Protein AF-A0A9D0ZNJ9-F1 (afdb_monomer)

InterPro domains:
  IPR013382 CRISPR-associated protein Cse2 [PF09485] (18-156)
  IPR013382 CRISPR-associated protein Cse2 [TIGR02548] (12-156)
  IPR038287 Cse2 superfamily [G3DSA:1.10.520.40] (3-161)

Structure (mmCIF, N/CA/C/O backbone):
data_AF-A0A9D0ZNJ9-F1
#
_entry.id   AF-A0A9D0ZNJ9-F1
#
loop_
_atom_site.group_PDB
_atom_site.id
_atom_site.type_symbol
_atom_site.label_atom_id
_atom_site.label_alt_id
_atom_site.label_comp_id
_atom_site.label_asym_id
_atom_site.label_entity_id
_atom_site.label_seq_id
_atom_site.pdbx_PDB_ins_code
_atom_site.Cartn_x
_atom_site.Cartn_y
_atom_site.Cartn_z
_atom_site.occupancy
_atom_site.B_iso_or_equiv
_atom_site.auth_seq_id
_atom_site.auth_comp_id
_atom_site.auth_asym_id
_atom_site.auth_atom_id
_atom_site.pdbx_PDB_model_num
ATOM 1 N N . MET A 1 1 ? -3.005 -18.684 -1.818 1.00 43.59 1 MET A N 1
ATOM 2 C CA . MET A 1 1 ? -2.896 -17.353 -1.182 1.00 43.59 1 MET A CA 1
ATOM 3 C C . MET A 1 1 ? -2.107 -17.501 0.112 1.00 43.59 1 MET A C 1
ATOM 5 O O . MET A 1 1 ? -2.683 -17.956 1.081 1.00 43.59 1 MET A O 1
ATOM 9 N N . ASN A 1 2 ? -0.798 -17.229 0.115 1.00 51.94 2 ASN A N 1
ATOM 10 C CA . ASN A 1 2 ? 0.031 -17.306 1.337 1.00 51.94 2 ASN A CA 1
ATOM 11 C C . ASN A 1 2 ? 1.122 -16.216 1.423 1.00 51.94 2 ASN A C 1
ATOM 13 O O . ASN A 1 2 ? 1.777 -16.103 2.449 1.00 51.94 2 ASN A O 1
ATOM 17 N N . GLY A 1 3 ? 1.314 -15.391 0.382 1.00 62.19 3 GLY A N 1
ATOM 18 C CA . GLY A 1 3 ? 2.448 -14.460 0.311 1.00 62.19 3 GLY A CA 1
ATOM 19 C C . GLY A 1 3 ? 2.355 -13.264 1.263 1.00 62.19 3 GLY A C 1
ATOM 20 O O . GLY A 1 3 ? 3.347 -12.916 1.895 1.00 62.19 3 GLY A O 1
ATOM 21 N N . PHE A 1 4 ? 1.174 -12.643 1.411 1.00 72.81 4 PHE A N 1
ATOM 22 C CA . PHE A 1 4 ? 1.051 -11.481 2.304 1.00 72.81 4 PHE A CA 1
ATOM 23 C C . PHE A 1 4 ? 1.128 -11.852 3.780 1.00 72.81 4 PHE A C 1
ATOM 25 O O . PHE A 1 4 ? 1.623 -11.059 4.567 1.00 72.81 4 PHE A O 1
ATOM 32 N N . LYS A 1 5 ? 0.659 -13.046 4.162 1.00 81.25 5 LYS A N 1
ATOM 33 C CA . LYS A 1 5 ? 0.641 -13.468 5.566 1.00 81.25 5 LYS A CA 1
ATOM 34 C C . LYS A 1 5 ? 2.055 -13.511 6.145 1.00 81.25 5 LYS A C 1
ATOM 36 O O . LYS A 1 5 ? 2.293 -12.921 7.188 1.00 81.25 5 LYS A O 1
ATOM 41 N N . GLU A 1 6 ? 2.998 -14.109 5.420 1.00 87.31 6 GLU A N 1
ATOM 42 C CA . GLU A 1 6 ? 4.405 -14.159 5.833 1.00 87.31 6 GLU A CA 1
ATOM 43 C C . GLU A 1 6 ? 5.032 -12.755 5.908 1.00 87.31 6 GLU A C 1
ATOM 45 O O . GLU A 1 6 ? 5.733 -12.417 6.859 1.00 87.31 6 GLU A O 1
ATOM 50 N N . VAL A 1 7 ? 4.742 -11.899 4.925 1.00 91.94 7 VAL A N 1
ATOM 51 C CA . VAL A 1 7 ? 5.185 -10.495 4.922 1.00 91.94 7 VAL A CA 1
ATOM 52 C C . VAL A 1 7 ? 4.610 -9.732 6.119 1.00 91.94 7 VAL A C 1
ATOM 54 O O . VAL A 1 7 ? 5.320 -8.969 6.773 1.00 91.94 7 VAL A O 1
ATOM 57 N N . PHE A 1 8 ? 3.335 -9.947 6.433 1.00 91.94 8 PHE A N 1
ATOM 58 C CA . PHE A 1 8 ? 2.654 -9.306 7.549 1.00 91.94 8 PHE A CA 1
ATOM 59 C C . PHE A 1 8 ? 3.180 -9.803 8.902 1.00 91.94 8 PHE A C 1
ATOM 61 O O . PHE A 1 8 ? 3.415 -8.998 9.798 1.00 91.94 8 PHE A O 1
ATOM 68 N N . GLU A 1 9 ? 3.476 -11.096 9.038 1.00 93.31 9 GLU A N 1
ATOM 69 C CA . GLU A 1 9 ? 4.157 -11.654 10.216 1.00 93.31 9 GLU A CA 1
ATOM 70 C C . GLU A 1 9 ? 5.537 -11.011 10.425 1.00 93.31 9 GLU A C 1
ATOM 72 O O . GLU A 1 9 ? 5.898 -10.640 11.544 1.00 93.31 9 GLU A O 1
ATOM 77 N N . ARG A 1 10 ? 6.297 -10.779 9.349 1.00 95.44 10 ARG A N 1
ATOM 78 C CA . ARG A 1 10 ? 7.569 -10.043 9.435 1.00 95.44 10 ARG A CA 1
ATOM 79 C C . ARG A 1 10 ? 7.369 -8.575 9.828 1.00 95.44 10 ARG A C 1
ATOM 81 O O . ARG A 1 10 ? 8.169 -8.061 10.604 1.00 95.44 10 ARG A O 1
ATOM 88 N N . LEU A 1 11 ? 6.301 -7.912 9.363 1.00 95.62 11 LEU A N 1
ATOM 89 C CA . LEU A 1 11 ? 5.929 -6.557 9.813 1.00 95.62 11 LEU A CA 1
ATOM 90 C C . LEU A 1 11 ? 5.587 -6.507 11.312 1.00 95.62 11 LEU A C 1
ATOM 92 O O . LEU A 1 11 ? 5.953 -5.543 11.995 1.00 95.62 11 LEU A O 1
ATOM 96 N N . LEU A 1 12 ? 4.901 -7.528 11.834 1.00 96.00 12 LEU A N 1
ATOM 97 C CA . LEU A 1 12 ? 4.598 -7.655 13.265 1.00 96.00 12 LEU A CA 1
ATOM 98 C C . LEU A 1 12 ? 5.881 -7.783 14.100 1.00 96.00 12 LEU A C 1
ATOM 100 O O . LEU A 1 12 ? 5.988 -7.165 15.160 1.00 96.00 12 LEU A O 1
ATOM 104 N N . ASN A 1 13 ? 6.882 -8.494 13.576 1.00 96.81 13 ASN A N 1
ATOM 105 C CA . ASN A 1 13 ? 8.173 -8.702 14.237 1.00 96.81 13 ASN A CA 1
ATOM 106 C C . ASN A 1 13 ? 9.117 -7.488 14.200 1.00 96.81 13 ASN A C 1
ATOM 108 O O . ASN A 1 13 ? 10.134 -7.492 14.894 1.00 96.81 13 ASN A O 1
ATOM 112 N N . LEU A 1 14 ? 8.809 -6.446 13.421 1.00 97.69 14 LEU A N 1
ATOM 113 C CA . LEU A 1 14 ? 9.559 -5.192 13.481 1.00 97.69 14 LEU A CA 1
ATOM 114 C C . LEU A 1 14 ? 9.373 -4.499 14.840 1.00 97.69 14 LEU A C 1
ATOM 116 O O . LEU A 1 14 ? 8.334 -4.604 15.496 1.00 97.69 14 LEU A O 1
ATOM 120 N N . SER A 1 15 ? 10.360 -3.709 15.252 1.00 97.00 15 SER A N 1
ATOM 121 C CA . SER A 1 15 ? 10.195 -2.797 16.386 1.00 97.00 15 SER A CA 1
ATOM 122 C C . SER A 1 15 ? 9.202 -1.669 16.066 1.00 97.00 15 SER A C 1
ATOM 124 O O . SER A 1 15 ? 8.909 -1.355 14.907 1.00 97.00 15 SER A O 1
ATOM 126 N N . SER A 1 16 ? 8.693 -0.997 17.105 1.00 96.50 16 SER A N 1
ATOM 127 C CA . SER A 1 16 ? 7.867 0.208 16.931 1.00 96.50 16 SER A CA 1
ATOM 128 C C . SER A 1 16 ? 8.610 1.315 16.170 1.00 96.50 16 SER A C 1
ATOM 130 O O . SER A 1 16 ? 7.999 1.995 15.345 1.00 96.50 16 SER A O 1
ATOM 132 N N . GLY A 1 17 ? 9.921 1.458 16.398 1.00 97.62 17 GLY A N 1
ATOM 133 C CA . GLY A 1 17 ? 10.783 2.413 15.699 1.00 97.62 17 GLY A CA 1
ATOM 134 C C . GLY A 1 17 ? 10.882 2.129 14.201 1.00 97.62 17 GLY A C 1
ATOM 135 O O . GLY A 1 17 ? 10.637 3.023 13.396 1.00 97.62 17 GLY A O 1
ATOM 136 N N . GLU A 1 18 ? 11.135 0.876 13.817 1.00 98.19 18 GLU A N 1
ATOM 137 C CA . GLU A 1 18 ? 11.203 0.462 12.407 1.00 98.19 18 GLU A CA 1
ATOM 138 C C . GLU A 1 18 ? 9.873 0.653 11.674 1.00 98.19 18 GLU A C 1
ATOM 140 O O . GLU A 1 18 ? 9.843 1.195 10.567 1.00 98.19 18 GLU A O 1
ATOM 145 N N . ARG A 1 19 ? 8.752 0.281 12.309 1.00 98.25 19 ARG A N 1
ATOM 146 C CA . ARG A 1 19 ? 7.421 0.554 11.744 1.00 98.25 19 ARG A CA 1
ATOM 147 C C . ARG A 1 19 ? 7.162 2.047 11.600 1.00 98.25 19 ARG A C 1
ATOM 149 O O . ARG A 1 19 ? 6.596 2.472 10.595 1.00 98.25 19 ARG A O 1
ATOM 156 N N . SER A 1 20 ? 7.583 2.857 12.573 1.00 98.19 20 SER A N 1
ATOM 157 C CA . SER A 1 20 ? 7.445 4.311 12.469 1.00 98.19 20 SER A CA 1
ATOM 158 C C . SER A 1 20 ? 8.303 4.878 11.339 1.00 98.19 20 SER A C 1
ATOM 160 O O . SER A 1 20 ? 7.824 5.751 10.617 1.00 98.19 20 SER A O 1
ATOM 162 N N . ALA A 1 21 ? 9.521 4.368 11.135 1.00 98.38 21 ALA A N 1
ATOM 163 C CA . ALA A 1 21 ? 10.383 4.779 10.029 1.00 98.38 21 ALA A CA 1
ATOM 164 C C . ALA A 1 21 ? 9.724 4.512 8.667 1.00 98.38 21 ALA A C 1
ATOM 166 O O . ALA A 1 21 ? 9.648 5.422 7.844 1.00 98.38 21 ALA A O 1
ATOM 167 N N . LEU A 1 22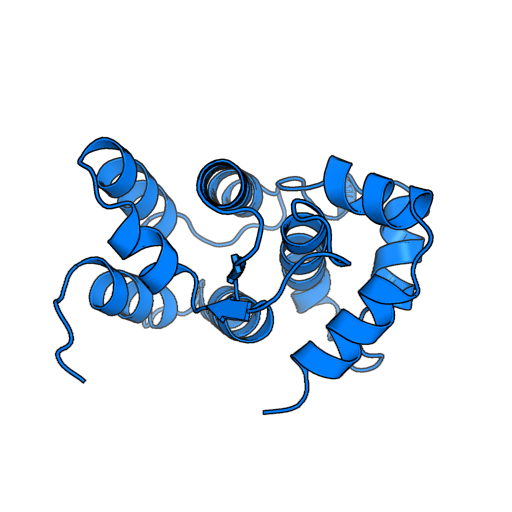 ? 9.148 3.319 8.461 1.00 98.38 22 LEU A N 1
ATOM 168 C CA . LEU A 1 22 ? 8.364 3.019 7.255 1.00 98.38 22 LEU A CA 1
ATOM 169 C C . LEU A 1 22 ? 7.146 3.945 7.126 1.00 98.38 22 LEU A C 1
ATOM 171 O O . LEU A 1 22 ? 6.949 4.577 6.089 1.00 98.38 22 LEU A O 1
ATOM 175 N N . ARG A 1 23 ? 6.357 4.096 8.193 1.00 98.31 23 ARG A N 1
ATOM 176 C CA . ARG A 1 23 ? 5.166 4.962 8.208 1.00 98.31 23 ARG A CA 1
ATOM 177 C C . ARG A 1 23 ? 5.476 6.397 7.771 1.00 98.31 23 ARG A C 1
ATOM 179 O O . ARG A 1 23 ? 4.708 6.985 7.015 1.00 98.31 23 ARG A O 1
ATOM 186 N N . HIS A 1 24 ? 6.593 6.970 8.221 1.00 97.94 24 HIS A N 1
ATOM 187 C CA . HIS A 1 24 ? 6.986 8.342 7.875 1.00 97.94 24 HIS A CA 1
ATOM 188 C C . HIS A 1 24 ? 7.368 8.529 6.402 1.00 97.94 24 HIS A C 1
ATOM 190 O O . HIS A 1 24 ? 7.397 9.664 5.924 1.00 97.94 24 HIS A O 1
ATOM 196 N N . LYS A 1 25 ? 7.631 7.438 5.677 1.00 98.31 25 LYS A N 1
ATOM 197 C CA . LYS A 1 25 ? 7.943 7.451 4.245 1.00 98.31 25 LYS A CA 1
ATOM 198 C C . LYS A 1 25 ? 6.740 7.112 3.363 1.00 98.31 25 LYS A C 1
ATOM 200 O O . LYS A 1 25 ? 6.893 7.025 2.149 1.00 98.31 25 LYS A O 1
ATOM 205 N N . ALA A 1 26 ? 5.543 6.953 3.931 1.00 98.00 26 ALA A N 1
ATOM 206 C CA . ALA A 1 26 ? 4.344 6.692 3.144 1.00 98.00 26 ALA A CA 1
ATOM 207 C C . ALA A 1 26 ? 4.124 7.792 2.089 1.00 98.00 26 ALA A C 1
ATOM 209 O O . ALA A 1 26 ? 4.013 8.978 2.406 1.00 98.00 26 ALA A O 1
ATOM 210 N N . GLY A 1 27 ? 4.071 7.378 0.822 1.00 97.56 27 GLY A N 1
ATOM 211 C CA . GLY A 1 27 ? 3.903 8.273 -0.324 1.00 97.56 27 GLY A CA 1
ATOM 212 C C . GLY A 1 27 ? 5.178 8.950 -0.826 1.00 97.56 27 GLY A C 1
ATOM 213 O O . GLY A 1 27 ? 5.075 9.835 -1.671 1.00 97.56 27 GLY A O 1
ATOM 214 N N . ARG A 1 28 ? 6.348 8.557 -0.313 1.00 98.00 28 ARG A N 1
ATOM 215 C CA . ARG A 1 28 ? 7.667 8.979 -0.802 1.00 98.00 28 ARG A CA 1
ATOM 216 C C . ARG A 1 28 ? 8.234 7.979 -1.801 1.00 98.00 28 ARG A C 1
ATOM 218 O O . ARG A 1 28 ? 7.840 6.810 -1.802 1.00 98.00 28 ARG A O 1
ATOM 225 N N . ALA A 1 29 ? 9.161 8.445 -2.627 1.00 97.00 29 ALA A N 1
ATOM 226 C CA . ALA A 1 29 ? 9.958 7.572 -3.475 1.00 97.00 29 ALA A CA 1
ATOM 227 C C . ALA A 1 29 ? 10.946 6.739 -2.635 1.00 97.00 29 ALA A C 1
ATOM 229 O O . ALA A 1 29 ? 11.245 7.059 -1.482 1.00 97.00 29 ALA A O 1
ATOM 230 N N . LEU A 1 30 ? 11.432 5.628 -3.200 1.00 97.56 30 LEU A N 1
ATOM 231 C CA . LEU A 1 30 ? 12.368 4.737 -2.501 1.00 97.56 30 LEU A CA 1
ATOM 232 C C . LEU A 1 30 ? 13.728 5.406 -2.244 1.00 97.56 30 LEU A C 1
ATOM 234 O O . LEU A 1 30 ? 14.372 5.111 -1.241 1.00 97.56 30 LEU A O 1
ATOM 238 N N . ASP A 1 31 ? 14.164 6.303 -3.123 1.00 96.50 31 ASP A N 1
ATOM 239 C CA . ASP A 1 31 ? 15.412 7.062 -2.976 1.00 96.50 31 ASP A CA 1
ATOM 240 C C . ASP A 1 31 ? 15.369 8.087 -1.825 1.00 96.50 31 ASP A C 1
ATOM 242 O O . ASP A 1 31 ? 16.412 8.475 -1.302 1.00 96.50 31 ASP A O 1
ATOM 246 N N . GLU A 1 32 ? 14.175 8.463 -1.359 1.00 97.12 32 GLU A N 1
ATOM 247 C CA . GLU A 1 32 ? 13.964 9.286 -0.163 1.00 97.12 32 GLU A CA 1
ATOM 248 C C . GLU A 1 32 ? 13.993 8.468 1.150 1.00 97.12 32 GLU A C 1
ATOM 250 O O . GLU A 1 32 ? 13.825 9.029 2.247 1.00 97.12 32 GLU A O 1
ATOM 255 N N . ALA A 1 33 ? 14.159 7.141 1.086 1.00 97.31 33 ALA A N 1
ATOM 256 C CA . ALA A 1 33 ? 14.223 6.283 2.266 1.00 97.31 33 ALA A CA 1
ATOM 257 C C . ALA A 1 33 ? 15.525 6.506 3.052 1.00 97.31 33 ALA A C 1
ATOM 259 O O . ALA A 1 33 ? 16.623 6.500 2.503 1.00 97.31 33 ALA A O 1
ATOM 260 N N . ASP A 1 34 ? 15.406 6.666 4.371 1.00 97.31 34 ASP A N 1
ATOM 261 C CA . ASP A 1 34 ? 16.576 6.664 5.250 1.00 97.31 34 ASP A CA 1
ATOM 262 C C . ASP A 1 34 ? 17.024 5.230 5.575 1.00 97.31 34 ASP A C 1
ATOM 264 O O . ASP A 1 34 ? 16.339 4.248 5.275 1.00 97.31 34 ASP A O 1
ATOM 268 N N . GLY A 1 35 ? 18.190 5.101 6.212 1.00 98.06 35 GLY A N 1
ATOM 269 C CA . GLY A 1 35 ? 18.776 3.797 6.525 1.00 98.06 35 GLY A CA 1
ATOM 270 C C . GLY A 1 35 ? 17.885 2.902 7.394 1.00 98.06 35 GLY A C 1
ATOM 271 O O . GLY A 1 35 ? 17.892 1.687 7.205 1.00 98.06 35 GLY A O 1
ATOM 272 N N . MET A 1 36 ? 17.083 3.474 8.301 1.00 98.12 36 MET A N 1
ATOM 273 C CA . MET A 1 36 ? 16.171 2.688 9.141 1.00 98.12 36 MET A CA 1
ATOM 274 C C . MET A 1 36 ? 14.981 2.174 8.325 1.00 98.12 36 MET A C 1
ATOM 276 O O . MET A 1 36 ? 14.618 1.004 8.451 1.00 98.12 36 MET A O 1
ATOM 280 N N . ALA A 1 37 ? 14.413 3.004 7.446 1.00 98.31 37 ALA A N 1
ATOM 281 C CA . ALA A 1 37 ? 13.358 2.582 6.529 1.00 98.31 37 ALA A CA 1
ATOM 282 C C . ALA A 1 37 ? 13.852 1.503 5.547 1.00 98.31 37 ALA A C 1
ATOM 284 O O . ALA A 1 37 ? 13.145 0.520 5.321 1.00 98.31 37 ALA A O 1
ATOM 285 N N . LEU A 1 38 ? 15.076 1.631 5.018 1.00 98.25 38 LEU A N 1
ATOM 286 C CA . LEU A 1 38 ? 15.691 0.610 4.161 1.00 98.25 38 LEU A CA 1
ATOM 287 C C . LEU A 1 38 ? 15.931 -0.701 4.920 1.00 98.25 38 LEU A C 1
ATOM 289 O O . LEU A 1 38 ? 15.579 -1.772 4.427 1.00 98.25 38 LEU A O 1
ATOM 293 N N . GLN 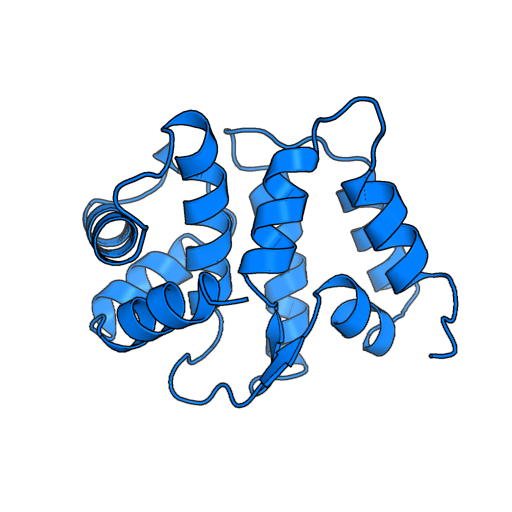A 1 39 ? 16.477 -0.639 6.136 1.00 97.88 39 GLN A N 1
ATOM 294 C CA . GLN A 1 39 ? 16.664 -1.826 6.972 1.00 97.88 39 GLN A CA 1
ATOM 295 C C . GLN A 1 39 ? 15.333 -2.545 7.231 1.00 97.88 39 GLN A C 1
ATOM 297 O O . GLN A 1 39 ? 15.244 -3.759 7.038 1.00 97.88 39 GLN A O 1
ATOM 302 N N . ALA A 1 40 ? 14.299 -1.802 7.636 1.00 98.31 40 ALA A N 1
ATOM 303 C CA . ALA A 1 40 ? 12.970 -2.346 7.890 1.00 98.31 40 ALA A CA 1
ATOM 304 C C . ALA A 1 40 ? 12.361 -2.972 6.622 1.00 98.31 40 ALA A C 1
ATOM 306 O O . ALA A 1 40 ? 11.835 -4.084 6.678 1.00 98.31 40 ALA A O 1
ATOM 307 N N . LEU A 1 41 ? 12.499 -2.305 5.469 1.00 97.56 41 LEU A N 1
ATOM 308 C CA . LEU A 1 41 ? 12.059 -2.811 4.167 1.00 97.56 41 LEU A CA 1
ATOM 309 C C . LEU A 1 41 ? 12.667 -4.191 3.868 1.00 97.56 41 LEU A C 1
ATOM 311 O O . LEU A 1 41 ? 11.935 -5.151 3.621 1.00 97.56 41 LEU A O 1
ATOM 315 N N . PHE A 1 42 ? 13.995 -4.309 3.921 1.00 96.38 42 PHE A N 1
ATOM 316 C CA . PHE A 1 42 ? 14.694 -5.549 3.562 1.00 96.38 42 PHE A CA 1
ATOM 317 C C . PHE A 1 42 ? 14.568 -6.665 4.609 1.00 96.38 42 PHE A C 1
ATOM 319 O O . PHE A 1 42 ? 14.742 -7.831 4.263 1.00 96.38 42 PHE A O 1
ATOM 326 N N . ARG A 1 43 ? 14.211 -6.353 5.863 1.00 96.31 43 ARG A N 1
ATOM 327 C CA . ARG A 1 43 ? 13.823 -7.367 6.866 1.00 96.31 43 ARG A CA 1
ATOM 328 C C . ARG A 1 43 ? 12.468 -8.008 6.566 1.00 96.31 43 ARG A C 1
ATOM 330 O O . ARG A 1 43 ? 12.229 -9.151 6.950 1.00 96.31 43 ARG A O 1
ATOM 337 N N . VAL A 1 44 ? 11.584 -7.274 5.895 1.00 95.94 44 VAL A N 1
ATOM 338 C CA . VAL A 1 44 ? 10.210 -7.708 5.626 1.00 95.94 44 VAL A CA 1
ATOM 339 C C . VAL A 1 44 ? 10.073 -8.359 4.253 1.00 95.94 44 VAL A C 1
ATOM 341 O O . VAL A 1 44 ? 9.444 -9.415 4.142 1.00 95.94 44 VAL A O 1
ATOM 344 N N . MET A 1 45 ? 10.654 -7.763 3.209 1.00 93.50 45 MET A N 1
ATOM 345 C CA . MET A 1 45 ? 10.492 -8.244 1.834 1.00 93.50 45 MET A CA 1
ATOM 346 C C . MET A 1 45 ? 10.941 -9.708 1.656 1.00 93.50 45 MET A C 1
ATOM 348 O O . MET A 1 45 ? 11.910 -10.153 2.278 1.00 93.50 45 MET A O 1
ATOM 352 N N . PRO A 1 46 ? 10.286 -10.477 0.767 1.00 91.31 46 PRO A N 1
ATOM 353 C CA . PRO A 1 46 ? 10.806 -11.767 0.329 1.00 91.31 46 PRO A CA 1
ATOM 354 C C . PRO A 1 46 ? 12.182 -11.624 -0.343 1.00 91.31 46 PRO A C 1
ATOM 356 O O . PRO A 1 46 ? 12.436 -10.658 -1.058 1.00 91.31 46 PRO A O 1
ATOM 359 N N . GLY A 1 47 ? 13.064 -12.615 -0.178 1.00 86.81 47 GLY A N 1
ATOM 360 C CA . GLY A 1 47 ? 14.419 -12.573 -0.753 1.00 86.81 47 GLY A CA 1
ATOM 361 C C . GLY A 1 47 ? 14.477 -12.677 -2.285 1.00 86.81 47 GLY A C 1
ATOM 362 O O . GLY A 1 47 ? 15.517 -12.416 -2.876 1.00 86.81 47 GLY A O 1
ATOM 363 N N . SER A 1 48 ? 13.372 -13.047 -2.938 1.00 88.50 48 SER A N 1
ATOM 364 C CA . SER A 1 48 ? 13.263 -13.229 -4.393 1.00 88.50 48 SER A CA 1
ATOM 365 C C . SER A 1 48 ? 12.666 -12.023 -5.132 1.00 88.50 48 SER A C 1
ATOM 367 O O . SER A 1 48 ? 12.277 -12.137 -6.296 1.00 88.50 48 SER A O 1
ATOM 369 N N . VAL A 1 49 ? 12.550 -10.866 -4.474 1.00 93.00 49 VAL A N 1
ATOM 370 C CA . VAL A 1 49 ? 11.995 -9.660 -5.099 1.00 93.00 49 VAL A CA 1
ATOM 371 C C . VAL A 1 49 ? 12.981 -9.085 -6.118 1.00 93.00 49 VAL A C 1
ATOM 373 O O . VAL A 1 49 ? 14.124 -8.780 -5.792 1.00 93.00 49 VAL A O 1
ATOM 376 N N . ALA A 1 50 ? 12.523 -8.896 -7.357 1.00 94.00 50 ALA A N 1
ATOM 377 C CA . ALA A 1 50 ? 13.309 -8.238 -8.393 1.00 94.00 50 ALA A CA 1
ATOM 378 C C . ALA A 1 50 ? 13.507 -6.740 -8.073 1.00 94.00 50 ALA A C 1
ATOM 380 O O . ALA A 1 50 ? 12.549 -6.092 -7.643 1.00 94.00 50 ALA A O 1
ATOM 381 N N . PRO A 1 51 ? 14.683 -6.144 -8.362 1.00 94.50 51 PRO A N 1
ATOM 382 C CA . PRO A 1 51 ? 14.946 -4.729 -8.079 1.00 94.50 51 PRO A CA 1
ATOM 383 C C . PRO A 1 51 ? 13.916 -3.755 -8.672 1.00 94.50 51 PRO A C 1
ATOM 385 O O . PRO A 1 51 ? 13.555 -2.773 -8.031 1.00 94.50 51 PRO A O 1
ATOM 388 N N . ALA A 1 52 ? 13.371 -4.066 -9.854 1.00 93.56 52 ALA A N 1
ATOM 389 C CA . ALA A 1 52 ? 12.330 -3.270 -10.517 1.00 93.56 52 ALA A CA 1
ATOM 390 C C . ALA A 1 52 ? 11.002 -3.173 -9.728 1.00 93.56 52 ALA A C 1
ATOM 392 O O . ALA A 1 52 ? 10.139 -2.347 -10.039 1.00 93.56 52 ALA A O 1
ATOM 393 N N . ASP A 1 53 ? 10.815 -4.016 -8.710 1.00 95.56 53 ASP A N 1
ATOM 394 C CA . ASP A 1 53 ? 9.644 -4.002 -7.836 1.00 95.56 53 ASP A CA 1
ATOM 395 C C . ASP A 1 53 ? 9.924 -3.386 -6.457 1.00 95.56 53 ASP A C 1
ATOM 397 O O . ASP A 1 53 ? 8.978 -3.221 -5.685 1.00 95.56 53 ASP A O 1
ATOM 401 N N . TYR A 1 54 ? 11.163 -2.993 -6.134 1.00 96.62 54 TYR A N 1
ATOM 402 C CA . TYR A 1 54 ? 11.491 -2.441 -4.811 1.00 96.62 54 TYR A CA 1
ATOM 403 C C . TYR A 1 54 ? 10.670 -1.195 -4.471 1.00 96.62 54 TYR A C 1
ATOM 405 O O . TYR A 1 54 ? 10.137 -1.111 -3.367 1.00 96.62 54 TYR A O 1
ATOM 413 N N . GLY A 1 55 ? 10.480 -0.268 -5.416 1.00 97.75 55 GLY A N 1
ATOM 414 C CA . GLY A 1 55 ? 9.649 0.924 -5.188 1.00 97.75 55 GLY A CA 1
ATOM 415 C C . GLY A 1 55 ? 8.181 0.589 -4.891 1.00 97.75 55 GLY A C 1
ATOM 416 O O . GLY A 1 55 ? 7.546 1.218 -4.040 1.00 97.75 55 GLY A O 1
ATOM 417 N N . LYS A 1 56 ? 7.652 -0.461 -5.532 1.00 97.44 56 LYS A N 1
ATOM 418 C CA . LYS A 1 56 ? 6.282 -0.941 -5.301 1.00 97.44 56 LYS A CA 1
ATOM 419 C C . LYS A 1 56 ? 6.166 -1.562 -3.917 1.00 97.44 56 LYS A C 1
ATOM 421 O O . LYS A 1 56 ? 5.301 -1.160 -3.149 1.00 97.44 56 LYS A O 1
ATOM 426 N N . TRP A 1 57 ? 7.076 -2.470 -3.561 1.00 97.44 57 TRP A N 1
ATOM 427 C CA . TRP A 1 57 ? 7.131 -3.062 -2.221 1.00 97.44 57 TRP A CA 1
ATOM 428 C C . TRP A 1 57 ? 7.275 -2.014 -1.125 1.00 97.44 57 TRP A C 1
ATOM 430 O O . TRP A 1 57 ? 6.546 -2.060 -0.137 1.00 97.44 57 TRP A O 1
ATOM 440 N N . PHE A 1 58 ? 8.161 -1.042 -1.321 1.00 98.19 58 PHE A N 1
ATOM 441 C CA . PHE A 1 58 ? 8.323 0.077 -0.406 1.00 98.19 58 PHE A CA 1
ATOM 442 C C . PHE A 1 58 ? 7.014 0.846 -0.219 1.00 98.19 58 PHE A C 1
ATOM 444 O O . PHE A 1 58 ? 6.584 1.074 0.910 1.00 98.19 58 PHE A O 1
ATOM 451 N N . THR A 1 59 ? 6.308 1.158 -1.307 1.00 98.31 59 THR A N 1
ATOM 452 C CA . THR A 1 59 ? 4.997 1.819 -1.234 1.00 98.31 59 THR A CA 1
ATOM 453 C C . THR A 1 59 ? 3.973 0.988 -0.457 1.00 98.31 59 THR A C 1
ATOM 455 O O . THR A 1 59 ? 3.306 1.522 0.425 1.00 98.31 59 THR A O 1
ATOM 458 N N . ILE A 1 60 ? 3.875 -0.321 -0.711 1.00 97.06 60 ILE A N 1
ATOM 459 C CA . ILE A 1 60 ? 2.937 -1.203 0.007 1.00 97.06 60 ILE A CA 1
ATOM 460 C C . ILE A 1 60 ? 3.247 -1.259 1.503 1.00 97.06 60 ILE A C 1
ATOM 462 O O . ILE A 1 60 ? 2.345 -1.129 2.327 1.00 97.06 60 ILE A O 1
ATOM 466 N N . LEU A 1 61 ? 4.515 -1.447 1.865 1.00 97.56 61 LEU A N 1
ATOM 467 C CA . LEU A 1 61 ? 4.914 -1.655 3.256 1.00 97.56 61 LEU A CA 1
ATOM 468 C C . LEU A 1 61 ? 4.843 -0.363 4.076 1.00 97.56 61 LEU A C 1
ATOM 470 O O . LEU A 1 61 ? 4.412 -0.390 5.227 1.00 97.56 61 LEU A O 1
ATOM 474 N N . THR A 1 62 ? 5.179 0.780 3.475 1.00 98.31 62 THR A N 1
ATOM 475 C CA . THR A 1 62 ? 4.993 2.090 4.119 1.00 98.31 62 THR A CA 1
ATOM 476 C C . THR A 1 62 ? 3.508 2.422 4.305 1.00 98.31 62 THR A C 1
ATOM 478 O O . THR A 1 62 ? 3.131 2.906 5.374 1.00 98.31 62 THR A O 1
ATOM 481 N N . ILE A 1 63 ? 2.650 2.088 3.327 1.00 98.06 63 ILE A N 1
ATOM 482 C CA . ILE A 1 63 ? 1.186 2.190 3.452 1.00 98.06 63 ILE A CA 1
ATOM 483 C C . ILE A 1 63 ? 0.662 1.274 4.559 1.00 98.06 63 ILE A C 1
ATOM 485 O O . ILE A 1 63 ? -0.139 1.723 5.374 1.00 98.06 63 ILE A O 1
ATOM 489 N N . ALA A 1 64 ? 1.121 0.024 4.637 1.00 97.38 64 ALA A N 1
ATOM 490 C CA . ALA A 1 64 ? 0.697 -0.900 5.687 1.00 97.38 64 ALA A CA 1
ATOM 491 C C . ALA A 1 64 ? 1.011 -0.345 7.088 1.00 97.38 64 ALA A C 1
ATOM 493 O O . ALA A 1 64 ? 0.176 -0.394 7.990 1.00 97.38 64 ALA A O 1
ATOM 494 N N . CYS A 1 65 ? 2.176 0.288 7.257 1.00 97.81 65 CYS A N 1
ATOM 495 C CA . CYS A 1 65 ? 2.559 0.939 8.512 1.00 97.81 65 CYS A CA 1
ATOM 496 C C . CYS A 1 65 ? 1.764 2.219 8.848 1.00 97.81 65 CYS A C 1
ATOM 498 O O . CYS A 1 65 ? 1.987 2.796 9.915 1.00 97.81 65 CYS A O 1
ATOM 500 N N . LEU A 1 66 ? 0.828 2.672 8.002 1.00 98.19 66 LEU A N 1
ATOM 501 C CA . LEU A 1 66 ? -0.159 3.690 8.394 1.00 98.19 66 LEU A CA 1
ATOM 502 C C . LEU A 1 66 ? -1.167 3.152 9.422 1.00 98.19 66 LEU A C 1
ATOM 504 O O . LEU A 1 66 ? -1.702 3.934 10.216 1.00 98.19 66 LEU A O 1
ATOM 508 N N . TRP A 1 67 ? -1.419 1.841 9.418 1.00 97.88 67 TRP A N 1
ATOM 509 C CA . TRP A 1 67 ? -2.238 1.152 10.412 1.00 97.88 67 TRP A CA 1
ATOM 510 C C . TRP A 1 67 ? -1.391 0.708 11.605 1.00 97.88 67 TRP A C 1
ATOM 512 O O . TRP A 1 67 ? -0.180 0.494 11.501 1.00 97.88 67 TRP A O 1
ATOM 522 N N . ASN A 1 68 ? -2.040 0.529 12.758 1.00 96.00 68 ASN A N 1
ATOM 523 C CA . ASN A 1 68 ? -1.428 -0.223 13.843 1.00 96.00 68 ASN A CA 1
ATOM 524 C C . ASN A 1 68 ? -1.521 -1.710 13.495 1.00 96.00 68 ASN A C 1
ATOM 526 O O . ASN A 1 68 ? -2.552 -2.340 13.703 1.00 96.00 68 ASN A O 1
ATOM 530 N N . VAL A 1 69 ? -0.442 -2.267 12.949 1.00 94.00 69 VAL A N 1
ATOM 531 C CA . VAL A 1 69 ? -0.416 -3.659 12.469 1.00 94.00 69 VAL A CA 1
ATOM 532 C C . VAL A 1 69 ? -0.783 -4.691 13.544 1.00 94.00 69 VAL A C 1
ATOM 534 O O . VAL A 1 69 ? -1.234 -5.769 13.193 1.00 94.00 69 VAL A O 1
ATOM 537 N N . ASN A 1 70 ? -0.648 -4.367 14.836 1.00 94.81 70 ASN A N 1
ATOM 538 C CA . ASN A 1 70 ? -1.027 -5.274 15.929 1.00 94.81 70 ASN A CA 1
ATOM 539 C C . ASN A 1 70 ? -2.540 -5.304 16.201 1.00 94.81 70 ASN A C 1
ATOM 541 O O . ASN A 1 70 ? -3.012 -6.187 16.909 1.00 94.81 70 ASN A O 1
ATOM 545 N N . GLU A 1 71 ? -3.284 -4.325 15.687 1.00 96.12 71 GLU A N 1
ATOM 546 C CA . GLU A 1 71 ? -4.724 -4.162 15.911 1.00 96.12 71 GLU A CA 1
ATOM 547 C C . GLU A 1 71 ? -5.555 -4.542 14.680 1.00 96.12 71 GLU A C 1
ATOM 549 O O . GLU A 1 71 ? -6.753 -4.763 14.805 1.00 96.12 71 GLU A O 1
ATOM 554 N N . VAL A 1 72 ? -4.947 -4.653 13.494 1.00 95.12 72 VAL A N 1
ATOM 555 C CA . VAL A 1 72 ? -5.659 -5.031 12.263 1.00 95.12 72 VAL A CA 1
ATOM 556 C C . VAL A 1 72 ? -6.288 -6.418 12.413 1.00 95.12 72 VAL A C 1
ATOM 558 O O . VAL A 1 72 ? -5.607 -7.390 12.735 1.00 95.12 72 VAL A O 1
ATOM 561 N N . THR A 1 73 ? -7.586 -6.518 12.129 1.00 94.31 73 THR A N 1
ATOM 562 C CA . THR A 1 73 ? -8.362 -7.763 12.256 1.00 94.31 73 THR A CA 1
ATOM 563 C C . THR A 1 73 ? -8.721 -8.380 10.911 1.00 94.31 73 THR A C 1
ATOM 565 O O . THR A 1 73 ? -8.955 -9.586 10.832 1.00 94.31 73 THR A O 1
ATOM 568 N N . ARG A 1 74 ? -8.759 -7.574 9.844 1.00 94.12 74 ARG A N 1
ATOM 569 C CA . ARG A 1 74 ? -9.126 -8.024 8.496 1.00 94.12 74 ARG A CA 1
ATOM 570 C C . ARG A 1 74 ? -8.381 -7.264 7.400 1.00 94.12 74 ARG A C 1
ATOM 572 O O . ARG A 1 74 ? -8.004 -6.103 7.569 1.00 94.12 74 ARG A O 1
ATOM 579 N N . PHE A 1 75 ? -8.226 -7.934 6.260 1.00 94.94 75 PHE A N 1
ATOM 580 C CA . PHE A 1 75 ? -7.667 -7.377 5.031 1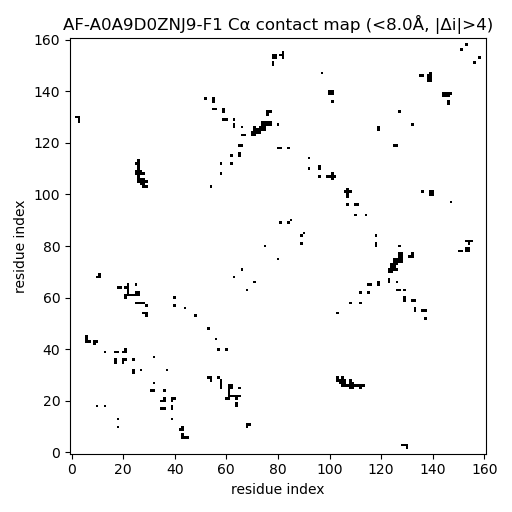.00 94.94 75 PHE A CA 1
ATOM 581 C C . PHE A 1 75 ? -8.740 -7.376 3.946 1.00 94.94 75 PHE A C 1
ATOM 583 O O . PHE A 1 75 ? -9.423 -8.384 3.772 1.00 94.94 75 PHE A O 1
ATOM 590 N N . VAL A 1 76 ? -8.894 -6.258 3.241 1.00 96.06 76 VAL A N 1
ATOM 591 C CA . VAL A 1 76 ? -9.914 -6.085 2.193 1.00 96.06 76 VAL A CA 1
ATOM 592 C C . VAL A 1 76 ? -9.269 -5.464 0.957 1.00 96.06 76 VAL A C 1
ATOM 594 O O . VAL A 1 76 ? -8.298 -4.713 1.061 1.00 96.06 76 VAL A O 1
ATOM 597 N N . ASP A 1 77 ? -9.776 -5.786 -0.231 1.00 96.19 77 ASP A N 1
ATOM 598 C CA . ASP A 1 77 ? -9.291 -5.186 -1.474 1.00 96.19 77 ASP A CA 1
ATOM 599 C C . ASP A 1 77 ? -9.508 -3.661 -1.454 1.00 96.19 77 ASP A C 1
ATOM 601 O O . ASP A 1 77 ? -10.584 -3.163 -1.118 1.00 96.19 77 ASP A O 1
ATOM 605 N N . MET A 1 78 ? -8.488 -2.884 -1.818 1.00 97.19 78 MET A N 1
ATOM 606 C CA . MET A 1 78 ? -8.522 -1.427 -1.645 1.00 97.19 78 MET A CA 1
ATOM 607 C C . MET A 1 78 ? -9.671 -0.733 -2.411 1.00 97.19 78 MET A C 1
ATOM 609 O O . MET A 1 78 ? -10.292 0.161 -1.837 1.00 97.19 78 MET A O 1
ATOM 613 N N . PRO A 1 79 ? -10.018 -1.110 -3.661 1.00 97.25 79 PRO A N 1
ATOM 614 C CA . PRO A 1 79 ? -11.168 -0.548 -4.375 1.00 97.25 79 PRO A CA 1
ATOM 615 C C . PRO A 1 79 ? -12.515 -0.802 -3.688 1.00 97.25 79 PRO A C 1
ATOM 617 O O . PRO A 1 79 ? -13.411 0.032 -3.791 1.00 97.25 79 PRO A O 1
ATOM 620 N N . GLU A 1 80 ? -12.650 -1.918 -2.972 1.00 95.88 80 GLU A N 1
ATOM 621 C CA . GLU A 1 80 ? -13.857 -2.271 -2.219 1.00 95.88 80 GLU A CA 1
ATOM 622 C C . GLU A 1 80 ? -13.977 -1.407 -0.959 1.00 95.88 80 GLU A C 1
ATOM 624 O O . GLU A 1 80 ? -14.998 -0.751 -0.754 1.00 95.88 80 GLU A O 1
ATOM 629 N N . MET A 1 81 ? -12.880 -1.257 -0.206 1.00 96.50 81 MET A N 1
ATOM 630 C CA . MET A 1 81 ? -12.818 -0.291 0.902 1.00 96.50 81 MET A CA 1
ATOM 631 C C . MET A 1 81 ? -13.153 1.134 0.434 1.00 96.50 81 MET A C 1
ATOM 633 O O . MET A 1 81 ? -13.799 1.911 1.140 1.00 96.50 81 MET A O 1
ATOM 637 N N . LEU A 1 82 ? -12.702 1.505 -0.768 1.00 96.38 82 LEU A N 1
ATOM 638 C CA . LEU A 1 82 ? -12.994 2.811 -1.348 1.00 96.38 82 LEU A CA 1
ATOM 639 C C . LEU A 1 82 ? -14.473 2.970 -1.685 1.00 96.38 82 LEU A C 1
ATOM 641 O O . LEU A 1 82 ? -15.013 4.047 -1.426 1.00 96.38 82 LEU A O 1
ATOM 645 N N . ARG A 1 83 ? -15.129 1.932 -2.213 1.00 94.88 83 ARG A N 1
ATOM 646 C CA . ARG A 1 83 ? -16.567 1.949 -2.517 1.00 94.88 83 ARG A CA 1
ATOM 647 C C . ARG A 1 83 ? -17.398 2.252 -1.277 1.00 94.88 83 ARG A C 1
ATOM 649 O O . ARG A 1 83 ? -18.279 3.104 -1.337 1.00 94.88 83 ARG A O 1
ATOM 656 N N . GLU A 1 84 ? -17.072 1.652 -0.136 1.00 92.88 84 GLU A N 1
ATOM 657 C CA . GLU A 1 84 ? -17.741 1.962 1.138 1.00 92.88 84 GLU A CA 1
ATOM 658 C C . GLU A 1 84 ? -17.584 3.442 1.546 1.00 92.88 84 GLU A C 1
ATOM 660 O O . GLU A 1 84 ? -18.314 3.963 2.391 1.00 92.88 84 GLU A O 1
ATOM 665 N N . CYS A 1 85 ? -16.600 4.137 0.971 1.00 91.31 85 CYS A N 1
ATOM 666 C CA . CYS A 1 85 ? -16.293 5.552 1.172 1.00 91.31 85 CYS A CA 1
ATOM 667 C C . CYS A 1 85 ? -16.679 6.438 -0.022 1.00 91.31 85 CYS A C 1
ATOM 669 O O . CYS A 1 85 ? -16.195 7.576 -0.106 1.00 91.31 85 CYS A O 1
ATOM 671 N N . ALA A 1 86 ? -17.501 5.929 -0.944 1.00 91.75 86 ALA A N 1
ATOM 672 C CA . ALA A 1 86 ? -17.838 6.628 -2.171 1.00 91.75 86 ALA A CA 1
ATOM 673 C C . ALA A 1 86 ? -18.445 8.009 -1.889 1.00 91.75 86 ALA A C 1
ATOM 675 O O . ALA A 1 86 ? -19.296 8.205 -1.022 1.00 91.75 86 ALA A O 1
ATOM 676 N N . SER A 1 87 ? -17.938 8.998 -2.614 1.00 94.06 87 SER A N 1
ATOM 677 C CA . SER A 1 87 ? -18.380 10.391 -2.581 1.00 94.06 87 SER A CA 1
ATOM 678 C C . SER A 1 87 ? -17.822 11.092 -3.812 1.00 94.06 87 SER A C 1
ATOM 680 O O . SER A 1 87 ? -16.788 10.679 -4.335 1.00 94.06 87 SER A O 1
ATOM 682 N N . GLU A 1 88 ? -18.397 12.221 -4.224 1.00 94.12 88 GLU A N 1
ATOM 683 C CA . GLU A 1 88 ? -17.854 12.983 -5.361 1.00 94.12 88 GLU A CA 1
ATOM 684 C C . GLU A 1 88 ? -16.374 13.367 -5.179 1.00 94.12 88 GLU A C 1
ATOM 686 O O . GLU A 1 88 ? -15.584 13.423 -6.127 1.00 94.12 88 GLU A O 1
ATOM 691 N N . CYS A 1 89 ? -15.988 13.654 -3.934 1.00 93.75 89 CYS A N 1
ATOM 692 C CA . CYS A 1 89 ? -14.611 13.937 -3.556 1.00 93.75 89 CYS A CA 1
ATOM 693 C C . CYS A 1 89 ? -13.709 12.709 -3.723 1.00 93.75 89 CYS A C 1
ATOM 695 O O . CYS A 1 89 ? -12.559 12.860 -4.155 1.00 93.75 89 CYS A O 1
ATOM 697 N N . MET A 1 90 ? -14.195 11.518 -3.370 1.00 94.81 90 MET A N 1
ATOM 698 C CA . MET A 1 90 ? -13.462 10.270 -3.567 1.00 94.81 90 MET A CA 1
ATOM 699 C C . MET A 1 90 ? -13.363 9.921 -5.055 1.00 94.81 90 MET A C 1
ATOM 701 O O . MET A 1 90 ? -12.271 9.623 -5.535 1.00 94.81 90 MET A O 1
ATOM 705 N N . ASP A 1 91 ? -14.436 10.116 -5.819 1.00 96.44 91 ASP A N 1
ATOM 706 C CA . ASP A 1 91 ? -14.458 9.877 -7.263 1.00 96.44 91 ASP A CA 1
ATOM 707 C C . ASP A 1 91 ? -13.396 10.698 -7.996 1.00 96.44 91 ASP A C 1
ATOM 709 O O . ASP A 1 91 ? -12.684 10.185 -8.858 1.00 96.44 91 ASP A O 1
ATOM 713 N N . ARG A 1 92 ? -13.242 11.979 -7.630 1.00 97.00 92 ARG A N 1
ATOM 714 C CA . ARG A 1 92 ? -12.188 12.841 -8.190 1.00 97.00 92 ARG A CA 1
ATOM 715 C C . ARG A 1 92 ? -10.788 12.306 -7.891 1.00 97.00 92 ARG A C 1
ATOM 717 O O . ARG A 1 92 ? -9.924 12.363 -8.763 1.00 97.00 92 ARG A O 1
ATOM 724 N N . ARG A 1 93 ? -10.554 11.789 -6.681 1.00 97.06 93 ARG A N 1
ATOM 725 C CA . ARG A 1 93 ? -9.254 11.221 -6.279 1.00 97.06 93 ARG A CA 1
ATOM 726 C C . ARG A 1 93 ? -8.960 9.926 -7.023 1.00 97.06 93 ARG A C 1
ATOM 728 O O . ARG A 1 93 ? -7.834 9.750 -7.478 1.00 97.06 93 ARG A O 1
ATOM 735 N N . ILE A 1 94 ? -9.964 9.070 -7.185 1.00 96.88 94 ILE A N 1
ATOM 736 C 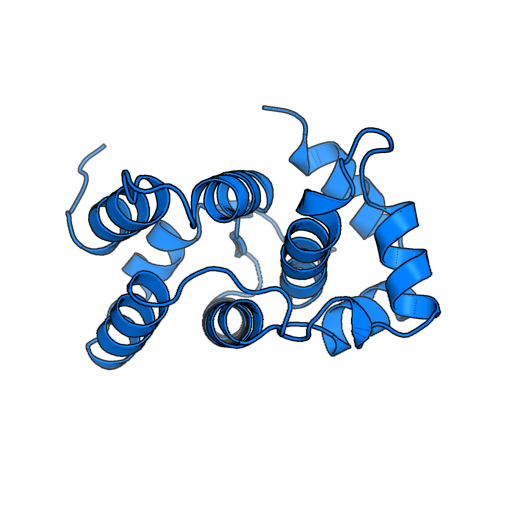CA . ILE A 1 94 ? -9.826 7.795 -7.889 1.00 96.88 94 ILE A CA 1
ATOM 737 C C . ILE A 1 94 ? -9.582 8.029 -9.373 1.00 96.88 94 ILE A C 1
ATOM 739 O O . ILE A 1 94 ? -8.591 7.518 -9.879 1.00 96.88 94 ILE A O 1
ATOM 743 N N . ARG A 1 95 ? -10.365 8.881 -10.051 1.00 97.75 95 ARG A N 1
ATOM 744 C CA . ARG A 1 95 ? -10.078 9.269 -11.448 1.00 97.75 95 ARG 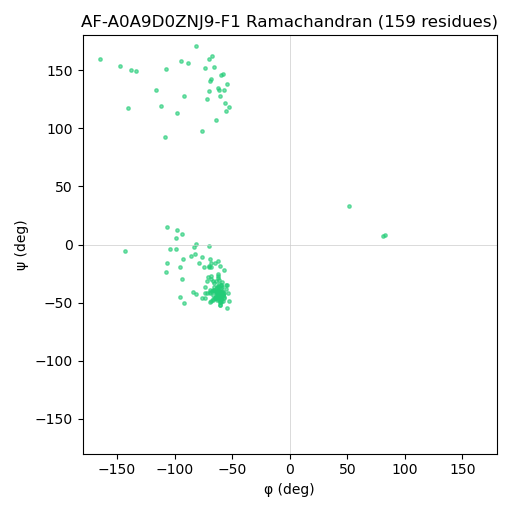A CA 1
ATOM 745 C C . ARG A 1 95 ? -8.646 9.782 -11.602 1.00 97.75 95 ARG A C 1
ATOM 747 O O . ARG A 1 95 ? -7.886 9.274 -12.418 1.00 97.75 95 ARG A O 1
ATOM 754 N N . ALA A 1 96 ? -8.239 10.703 -10.725 1.00 98.00 96 ALA A N 1
ATOM 755 C CA . ALA A 1 96 ? -6.886 11.244 -10.747 1.00 98.00 96 ALA A CA 1
ATOM 756 C C . ALA A 1 96 ? -5.794 10.191 -10.491 1.00 98.00 96 ALA A C 1
ATOM 758 O O . ALA A 1 96 ? -4.673 10.395 -10.954 1.00 98.00 96 ALA A O 1
ATOM 759 N N . LEU A 1 97 ? -6.068 9.117 -9.744 1.00 98.06 97 LEU A N 1
ATOM 760 C CA . LEU A 1 97 ? -5.144 7.997 -9.550 1.00 98.06 97 LEU A CA 1
ATOM 761 C C . LEU A 1 97 ? -5.106 7.091 -10.791 1.00 98.06 97 LEU A C 1
ATOM 763 O O . LEU A 1 97 ? -4.019 6.769 -11.259 1.00 98.06 97 LEU A O 1
ATOM 767 N N . LEU A 1 98 ? -6.268 6.732 -11.349 1.00 98.00 98 LEU A N 1
ATOM 768 C CA . LEU A 1 98 ? -6.408 5.862 -12.528 1.00 98.00 98 LEU A CA 1
ATOM 769 C C . LEU A 1 98 ? -5.769 6.449 -13.797 1.00 98.00 98 LEU A C 1
ATOM 771 O O . LEU A 1 98 ? -5.340 5.696 -14.676 1.00 98.00 98 LEU A O 1
ATOM 775 N N . ASP A 1 99 ? -5.687 7.776 -13.889 1.00 97.50 99 ASP A N 1
ATOM 776 C CA . ASP A 1 99 ? -5.014 8.483 -14.986 1.00 97.50 99 ASP A CA 1
ATOM 777 C C . ASP A 1 99 ? -3.503 8.660 -14.759 1.00 97.50 99 ASP A C 1
ATOM 779 O O . ASP A 1 99 ? -2.776 9.062 -15.666 1.00 97.50 99 ASP A O 1
ATOM 783 N N . THR A 1 100 ? -3.004 8.361 -13.557 1.00 98.12 100 THR A N 1
ATOM 784 C CA . THR A 1 100 ? -1.581 8.506 -13.224 1.00 98.12 100 THR A CA 1
ATOM 785 C C . THR A 1 100 ? -0.845 7.200 -13.491 1.00 98.12 100 THR A C 1
ATOM 787 O O . THR A 1 100 ? -1.239 6.147 -12.992 1.00 98.12 100 THR A O 1
ATOM 790 N N . ARG A 1 101 ? 0.249 7.262 -14.256 1.00 97.25 101 ARG A N 1
ATOM 791 C CA . ARG A 1 101 ? 1.170 6.129 -14.426 1.00 97.25 101 ARG A CA 1
ATOM 792 C C . ARG A 1 101 ? 1.993 5.927 -13.156 1.00 97.25 101 ARG A C 1
ATOM 794 O O . ARG A 1 101 ? 2.268 6.891 -12.453 1.00 97.25 101 ARG A O 1
ATOM 801 N N . TRP A 1 102 ? 2.414 4.693 -12.895 1.00 96.94 102 TRP A N 1
ATOM 802 C CA . TRP A 1 102 ? 3.451 4.438 -11.901 1.00 96.94 102 TRP A CA 1
ATOM 803 C C . TRP A 1 102 ? 4.753 5.118 -12.335 1.00 96.94 102 TRP A C 1
ATOM 805 O O . TRP A 1 102 ? 5.158 4.986 -13.495 1.00 96.94 102 TRP A O 1
ATOM 815 N N . ASP A 1 103 ? 5.398 5.795 -11.394 1.00 94.38 103 ASP A N 1
ATOM 816 C CA . ASP A 1 103 ? 6.676 6.477 -11.546 1.00 94.38 103 ASP A CA 1
ATOM 817 C C . ASP A 1 103 ? 7.556 6.221 -10.316 1.00 94.38 103 ASP A C 1
ATOM 819 O O . ASP A 1 103 ? 7.052 6.063 -9.203 1.00 94.38 103 ASP A O 1
ATOM 823 N N . ASP A 1 104 ? 8.872 6.216 -10.514 1.00 89.12 104 ASP A N 1
ATOM 824 C CA . ASP A 1 104 ? 9.824 6.015 -9.417 1.00 89.12 104 ASP A CA 1
ATOM 825 C C . ASP A 1 104 ? 10.098 7.306 -8.625 1.00 89.12 104 ASP A C 1
ATOM 827 O O . ASP A 1 104 ? 10.690 7.241 -7.555 1.00 89.12 104 ASP A O 1
ATOM 831 N N . ALA A 1 105 ? 9.611 8.462 -9.099 1.00 91.94 105 ALA A N 1
ATOM 832 C CA . ALA A 1 105 ? 9.715 9.755 -8.415 1.00 91.94 105 ALA A CA 1
ATOM 833 C C . ALA A 1 105 ? 8.649 9.948 -7.315 1.00 91.94 105 ALA A C 1
ATOM 835 O O . ALA A 1 105 ? 8.602 10.987 -6.657 1.00 91.94 105 ALA A O 1
ATOM 836 N N . GLY A 1 106 ? 7.787 8.950 -7.096 1.00 93.19 106 GLY A N 1
ATOM 837 C CA . GLY A 1 106 ? 6.843 8.910 -5.983 1.00 93.19 106 GLY A CA 1
ATOM 838 C C . GLY A 1 106 ? 5.561 9.721 -6.187 1.00 93.19 106 GLY A C 1
ATOM 839 O O . GLY A 1 106 ? 4.757 9.808 -5.256 1.00 93.19 106 GLY A O 1
ATOM 840 N N . TYR A 1 107 ? 5.293 10.278 -7.374 1.00 96.94 107 TYR A N 1
ATOM 841 C CA . TYR A 1 107 ? 4.062 11.049 -7.603 1.00 96.94 107 TYR A CA 1
ATOM 842 C C . TYR A 1 107 ? 2.810 10.166 -7.486 1.00 96.94 107 TYR A C 1
ATOM 844 O O . TYR A 1 107 ? 1.846 10.518 -6.787 1.00 96.94 107 TYR A O 1
ATOM 852 N N . PHE A 1 108 ? 2.839 8.986 -8.109 1.00 98.06 108 PHE A N 1
ATOM 853 C CA . PHE A 1 108 ? 1.810 7.965 -7.940 1.00 98.06 108 PHE A CA 1
ATOM 854 C C . PHE A 1 108 ? 1.701 7.509 -6.478 1.00 98.06 108 PHE A C 1
ATOM 856 O O . PHE A 1 108 ? 0.604 7.509 -5.908 1.00 98.06 108 PHE A O 1
ATOM 863 N N . ALA A 1 109 ? 2.832 7.175 -5.846 1.00 97.88 109 ALA A N 1
ATOM 864 C CA . ALA A 1 109 ? 2.873 6.711 -4.459 1.00 97.88 109 ALA A CA 1
ATOM 865 C C . ALA A 1 109 ? 2.242 7.737 -3.501 1.00 97.88 109 ALA A C 1
ATOM 867 O O . ALA A 1 109 ? 1.434 7.375 -2.644 1.00 97.88 109 ALA A O 1
ATOM 868 N N . GLY A 1 110 ? 2.516 9.030 -3.693 1.00 98.25 110 GLY A N 1
ATOM 869 C CA . GLY A 1 110 ? 1.926 10.118 -2.914 1.00 98.25 110 GLY A CA 1
ATOM 870 C C . GLY A 1 110 ? 0.413 10.277 -3.111 1.00 98.25 110 GLY A C 1
ATOM 871 O O . GLY A 1 110 ? -0.307 10.636 -2.174 1.00 98.25 110 GLY A O 1
ATOM 872 N N . LYS A 1 111 ? -0.127 9.994 -4.306 1.00 98.44 111 LYS A N 1
ATOM 873 C CA . LYS A 1 111 ? -1.588 9.919 -4.511 1.00 98.44 111 LYS A CA 1
ATOM 874 C C . LYS A 1 111 ? -2.190 8.740 -3.753 1.00 98.44 111 LYS A C 1
ATOM 876 O O . LYS A 1 111 ? -3.175 8.929 -3.037 1.00 98.44 111 LYS A O 1
ATOM 881 N N . LEU A 1 112 ? -1.579 7.564 -3.872 1.00 98.50 112 LEU A N 1
ATOM 882 C CA . LEU A 1 112 ? -2.062 6.345 -3.232 1.00 98.50 112 LEU A CA 1
ATOM 883 C C . LEU A 1 112 ? -2.020 6.443 -1.699 1.00 98.50 112 LEU A C 1
ATOM 885 O O . LEU A 1 112 ? -3.012 6.144 -1.038 1.00 98.50 112 LEU A O 1
ATOM 889 N N . ALA A 1 113 ? -0.924 6.947 -1.128 1.00 98.25 113 ALA A N 1
ATOM 890 C CA . ALA A 1 113 ? -0.774 7.113 0.317 1.00 98.25 113 ALA A CA 1
ATOM 891 C C . ALA A 1 113 ? -1.796 8.095 0.908 1.00 98.25 113 ALA A C 1
ATOM 893 O O . ALA A 1 113 ? -2.329 7.852 1.988 1.00 98.25 113 ALA A O 1
ATOM 894 N N . ARG A 1 114 ? -2.142 9.177 0.193 1.00 98.00 114 ARG A N 1
ATOM 895 C CA . ARG A 1 114 ? -3.217 10.090 0.624 1.00 98.00 114 ARG A CA 1
ATOM 896 C C . ARG A 1 114 ? -4.570 9.391 0.698 1.00 98.00 114 ARG A C 1
ATOM 898 O O . ARG A 1 114 ? -5.314 9.622 1.647 1.00 98.00 114 ARG A O 1
ATOM 905 N N . ILE A 1 115 ? -4.877 8.538 -0.276 1.00 98.19 115 ILE A N 1
ATOM 906 C CA . ILE A 1 115 ? -6.098 7.725 -0.256 1.00 98.19 115 ILE A CA 1
ATOM 907 C C . ILE A 1 115 ? -6.049 6.739 0.921 1.00 98.19 115 ILE A C 1
ATOM 909 O O . ILE A 1 115 ? -7.007 6.661 1.687 1.00 98.19 115 ILE A O 1
ATOM 913 N N . ALA A 1 116 ? -4.923 6.054 1.130 1.00 98.25 116 ALA A N 1
ATOM 914 C CA . ALA A 1 116 ? -4.749 5.129 2.248 1.00 98.25 116 ALA A CA 1
ATOM 915 C C . ALA A 1 116 ? -4.904 5.813 3.619 1.00 98.25 116 ALA A C 1
ATOM 917 O O . ALA A 1 116 ? -5.585 5.284 4.492 1.00 98.25 116 ALA A O 1
ATOM 918 N N . HIS A 1 117 ? -4.364 7.022 3.796 1.00 97.62 117 HIS A N 1
ATOM 919 C CA . HIS A 1 117 ? -4.578 7.825 5.003 1.00 97.62 117 HIS A CA 1
ATOM 920 C C . HIS A 1 117 ? -6.060 8.105 5.272 1.00 97.62 117 HIS A C 1
ATOM 922 O O . HIS A 1 117 ? -6.487 8.052 6.424 1.00 97.62 117 HIS A O 1
ATOM 928 N N . MET A 1 118 ? -6.840 8.400 4.227 1.00 97.19 118 MET A N 1
ATOM 929 C CA . MET A 1 118 ? -8.281 8.633 4.357 1.00 97.19 118 MET A CA 1
ATOM 930 C C . MET A 1 118 ? -9.022 7.355 4.760 1.00 97.19 118 MET A C 1
ATOM 932 O O . MET A 1 118 ? -9.865 7.410 5.651 1.00 97.19 118 MET A O 1
ATOM 936 N N . LEU A 1 119 ? -8.678 6.213 4.154 1.00 97.69 119 LEU A N 1
ATOM 937 C CA . LEU A 1 119 ? -9.239 4.913 4.535 1.00 97.69 119 LEU A CA 1
ATOM 938 C C . LEU A 1 119 ? -8.923 4.586 5.998 1.00 97.69 119 LEU A C 1
ATOM 940 O O . LEU A 1 119 ? -9.836 4.328 6.776 1.00 97.69 119 LEU A O 1
ATOM 944 N N . ARG A 1 120 ? -7.653 4.712 6.400 1.00 97.44 120 ARG A N 1
ATOM 945 C CA . ARG A 1 120 ? -7.196 4.480 7.779 1.00 97.44 120 ARG A CA 1
ATOM 946 C C . ARG A 1 120 ? -7.881 5.394 8.795 1.00 97.44 120 ARG A C 1
ATOM 948 O O . ARG A 1 120 ? -8.096 5.004 9.937 1.00 97.44 120 ARG A O 1
ATOM 955 N N . ALA A 1 121 ? -8.179 6.637 8.417 1.00 96.25 121 ALA A N 1
ATOM 956 C CA . ALA A 1 121 ? -8.891 7.570 9.287 1.00 96.25 121 ALA A CA 1
ATOM 957 C C . ALA A 1 121 ? -10.354 7.158 9.516 1.00 96.25 121 ALA A C 1
ATOM 959 O O . ALA A 1 121 ? -10.899 7.461 10.574 1.00 96.25 121 ALA A O 1
ATOM 960 N N . LYS A 1 122 ? -10.972 6.475 8.545 1.00 95.75 122 LYS A N 1
ATOM 961 C CA . LYS A 1 122 ? -12.349 5.981 8.643 1.00 95.75 122 LYS A CA 1
ATOM 962 C C . LYS A 1 122 ? -12.437 4.636 9.365 1.00 95.75 122 LYS A C 1
ATOM 964 O O . LYS A 1 122 ? -13.351 4.448 10.160 1.00 95.75 122 LYS A O 1
ATOM 969 N N . ASP A 1 123 ? -11.500 3.730 9.099 1.00 96.06 123 ASP A N 1
ATOM 970 C CA . ASP A 1 123 ? -11.445 2.401 9.706 1.00 96.06 123 ASP A CA 1
ATOM 971 C C . ASP A 1 123 ? -9.994 2.006 10.026 1.00 96.06 123 ASP A C 1
ATOM 973 O O . ASP A 1 123 ? -9.138 1.887 9.145 1.00 96.06 123 ASP A O 1
ATOM 977 N N . GLN A 1 124 ? -9.722 1.812 11.317 1.00 96.12 124 GLN A N 1
ATOM 978 C CA . GLN A 1 124 ? -8.401 1.449 11.836 1.00 96.12 124 GLN A CA 1
ATOM 979 C C . GLN A 1 124 ? -8.207 -0.068 11.975 1.00 96.12 124 GLN A C 1
ATOM 981 O O . GLN A 1 124 ? -7.074 -0.511 12.154 1.00 96.12 124 GLN A O 1
ATOM 986 N N . TRP A 1 125 ? -9.278 -0.8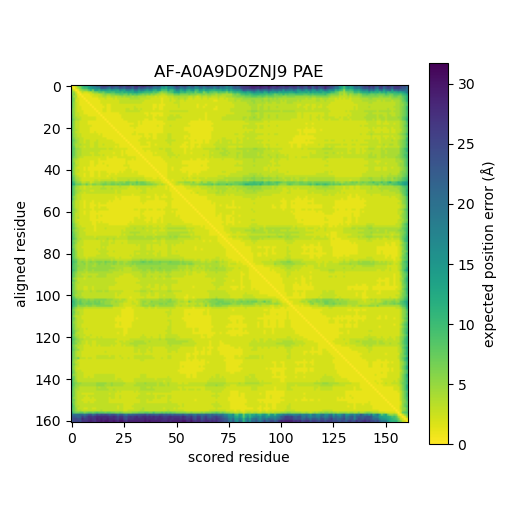57 11.873 1.00 97.00 125 TRP A N 1
ATOM 987 C CA . TRP A 1 125 ? -9.265 -2.312 12.070 1.00 97.00 125 TRP A CA 1
ATOM 988 C C . TRP A 1 125 ? -9.130 -3.073 10.746 1.00 97.00 125 TRP A C 1
ATOM 990 O O . TRP A 1 125 ? -8.718 -4.234 10.731 1.00 97.00 125 TRP A O 1
ATOM 1000 N N . THR A 1 126 ? -9.438 -2.401 9.636 1.00 96.81 126 THR A N 1
ATOM 1001 C CA . THR A 1 126 ? -9.393 -2.950 8.275 1.00 96.81 126 THR A CA 1
ATOM 1002 C C . THR A 1 126 ? -8.287 -2.302 7.475 1.00 96.81 126 THR A C 1
ATOM 1004 O O . THR A 1 126 ? -8.313 -1.092 7.245 1.00 96.81 126 THR A O 1
ATOM 1007 N N . MET A 1 127 ? -7.337 -3.107 7.013 1.00 96.50 127 MET A N 1
ATOM 1008 C CA . MET A 1 127 ? -6.239 -2.640 6.171 1.00 96.50 127 MET A CA 1
ATOM 1009 C C . MET A 1 127 ? -6.424 -3.122 4.724 1.00 96.50 127 MET A C 1
ATOM 1011 O O . MET A 1 127 ? -6.984 -4.201 4.515 1.00 96.50 127 MET A O 1
ATOM 1015 N N . PRO A 1 128 ? -5.926 -2.383 3.715 1.00 96.25 128 PRO A N 1
ATOM 1016 C CA . PRO A 1 128 ? -5.831 -2.911 2.363 1.00 96.25 128 PRO A CA 1
ATOM 1017 C C . PRO A 1 128 ? -5.054 -4.232 2.319 1.00 96.25 128 PRO A C 1
ATOM 1019 O O . PRO A 1 128 ? -3.998 -4.359 2.946 1.00 96.25 128 PRO A O 1
ATOM 1022 N N . ASP A 1 129 ? -5.538 -5.196 1.539 1.00 95.62 129 ASP A N 1
ATOM 1023 C CA . ASP A 1 129 ? -4.767 -6.391 1.198 1.00 95.62 129 ASP A CA 1
ATOM 1024 C C . ASP A 1 129 ? -3.542 -5.977 0.370 1.00 95.62 129 ASP A C 1
ATOM 1026 O O . ASP A 1 129 ? -3.638 -5.590 -0.800 1.00 95.62 129 ASP A O 1
ATOM 1030 N N . GLY A 1 130 ? -2.366 -6.039 0.996 1.00 94.25 130 GLY A N 1
ATOM 1031 C CA . GLY A 1 130 ? -1.136 -5.567 0.374 1.00 94.25 130 GLY A CA 1
ATOM 1032 C C . GLY A 1 130 ? -0.651 -6.441 -0.782 1.00 94.25 130 GLY A C 1
ATOM 1033 O O . GLY A 1 130 ? 0.125 -5.955 -1.601 1.00 94.25 130 GLY A O 1
ATOM 1034 N N . TRP A 1 131 ? -1.100 -7.694 -0.905 1.00 93.38 131 TRP A N 1
ATOM 1035 C CA . TRP A 1 131 ? -0.733 -8.542 -2.042 1.00 93.38 131 TRP A CA 1
ATOM 1036 C C . TRP A 1 131 ? -1.585 -8.254 -3.269 1.00 93.38 131 TRP A C 1
ATOM 1038 O O . TRP A 1 131 ? -1.031 -8.148 -4.364 1.00 93.38 131 TRP A O 1
ATOM 1048 N N . LEU A 1 132 ? -2.898 -8.070 -3.094 1.00 95.50 132 LEU A N 1
ATOM 1049 C CA . LEU A 1 132 ? -3.766 -7.600 -4.180 1.00 95.50 132 LEU A CA 1
ATOM 1050 C C . LEU A 1 132 ? -3.303 -6.230 -4.683 1.00 95.50 132 LEU A C 1
ATOM 1052 O O . LEU A 1 132 ? -3.144 -6.034 -5.889 1.00 95.50 132 LEU A O 1
ATOM 1056 N N . LEU A 1 133 ? -2.986 -5.326 -3.753 1.00 96.75 133 LEU A N 1
ATOM 1057 C CA . LEU A 1 133 ? -2.466 -4.008 -4.092 1.00 96.75 133 LEU A CA 1
ATOM 1058 C C . LEU A 1 133 ? -1.094 -4.095 -4.783 1.00 96.75 133 LEU A C 1
ATOM 1060 O O . LEU A 1 133 ? -0.858 -3.398 -5.763 1.00 96.75 133 LEU A O 1
ATOM 1064 N N . LEU A 1 134 ? -0.186 -4.971 -4.344 1.00 95.94 134 LEU A N 1
ATOM 1065 C CA . LEU A 1 134 ? 1.098 -5.170 -5.026 1.00 95.94 134 LEU A CA 1
ATOM 1066 C C . LEU A 1 134 ? 0.918 -5.701 -6.457 1.00 95.94 134 LEU A C 1
ATOM 1068 O O . LEU A 1 134 ? 1.601 -5.236 -7.373 1.00 95.94 134 LEU A O 1
ATOM 1072 N N . ASP A 1 135 ? 0.023 -6.671 -6.651 1.00 95.81 135 ASP A N 1
ATOM 1073 C CA . ASP A 1 135 ? -0.290 -7.236 -7.967 1.00 95.81 135 ASP A CA 1
ATOM 1074 C C . ASP A 1 135 ? -0.827 -6.162 -8.930 1.00 95.81 135 ASP A C 1
ATOM 1076 O O . ASP A 1 135 ? -0.427 -6.129 -10.097 1.00 95.81 135 ASP A O 1
ATOM 1080 N N . ASP A 1 136 ? -1.631 -5.217 -8.430 1.00 97.69 136 ASP A N 1
ATOM 1081 C CA . ASP A 1 136 ? -2.021 -4.030 -9.196 1.00 97.69 136 ASP A CA 1
ATOM 1082 C C . ASP A 1 136 ? -0.851 -3.171 -9.607 1.00 97.69 136 ASP A C 1
ATOM 1084 O O . ASP A 1 136 ? -0.725 -2.836 -10.785 1.00 97.69 136 ASP A O 1
ATOM 1088 N N . LEU A 1 137 ? 0.000 -2.796 -8.649 1.00 97.19 137 LEU A N 1
ATOM 1089 C CA . LEU A 1 137 ? 1.110 -1.889 -8.925 1.00 97.19 137 LEU A CA 1
ATOM 1090 C C . LEU A 1 137 ? 2.050 -2.482 -9.979 1.00 97.19 137 LEU A C 1
ATOM 1092 O O . LEU A 1 137 ? 2.573 -1.755 -10.824 1.00 97.19 137 LEU A O 1
ATOM 1096 N N . LYS A 1 138 ? 2.239 -3.807 -9.978 1.00 96.31 138 LYS A N 1
ATOM 1097 C CA . LYS A 1 138 ? 3.039 -4.515 -10.992 1.00 96.31 138 LYS A CA 1
ATOM 1098 C C . LYS A 1 138 ? 2.449 -4.419 -12.397 1.00 96.31 138 LYS A C 1
ATOM 1100 O O . LYS A 1 138 ? 3.202 -4.387 -13.368 1.00 96.31 138 LYS A O 1
ATOM 1105 N N . LYS A 1 139 ? 1.123 -4.346 -12.503 1.00 97.50 139 LYS A N 1
ATOM 1106 C CA . LYS A 1 139 ? 0.375 -4.273 -13.768 1.00 97.50 139 LYS A CA 1
ATOM 1107 C C . LYS A 1 139 ? -0.032 -2.846 -14.134 1.00 97.50 139 LYS A C 1
ATOM 1109 O O . LYS A 1 139 ? -0.589 -2.631 -15.206 1.00 97.50 139 LYS A O 1
ATOM 1114 N N . TRP A 1 140 ? 0.240 -1.866 -13.271 1.00 98.06 140 TRP A N 1
ATOM 1115 C CA . TRP A 1 140 ? -0.310 -0.517 -13.394 1.00 98.06 140 TRP A CA 1
ATOM 1116 C C . TRP A 1 140 ? 0.102 0.188 -14.686 1.00 98.06 140 TRP A C 1
ATOM 1118 O O . TRP A 1 140 ? -0.678 0.928 -15.274 1.00 98.06 140 TRP A O 1
ATOM 1128 N N . ASN A 1 141 ? 1.318 -0.070 -15.164 1.00 97.69 141 ASN A N 1
ATOM 1129 C CA . ASN A 1 141 ? 1.831 0.530 -16.395 1.00 97.69 141 ASN A CA 1
ATOM 1130 C C . ASN A 1 141 ? 1.614 -0.328 -17.650 1.00 97.69 141 ASN A C 1
ATOM 1132 O O . ASN A 1 141 ? 2.170 0.015 -18.691 1.00 97.69 141 ASN A O 1
ATOM 1136 N N . TYR A 1 142 ? 0.841 -1.417 -17.577 1.00 97.62 142 TYR A N 1
ATOM 1137 C CA . TYR A 1 142 ? 0.520 -2.223 -18.757 1.00 97.62 142 TYR A CA 1
ATOM 1138 C C . TYR A 1 142 ? -0.408 -1.455 -19.702 1.00 97.62 142 TYR A C 1
ATOM 1140 O O . TYR A 1 142 ? -1.363 -0.814 -19.259 1.00 97.62 142 TYR A O 1
ATOM 1148 N N . ASP A 1 143 ? -0.184 -1.591 -21.010 1.00 97.31 143 ASP A N 1
ATOM 1149 C CA . ASP A 1 143 ? -0.995 -0.923 -22.040 1.00 97.31 143 ASP A CA 1
ATOM 1150 C C . ASP A 1 143 ? -2.465 -1.363 -22.014 1.00 97.31 143 ASP A C 1
ATOM 1152 O O . ASP A 1 143 ? -3.360 -0.600 -22.369 1.00 97.31 143 ASP A O 1
ATOM 1156 N N . SER A 1 144 ? -2.734 -2.573 -21.512 1.00 97.50 144 SER A N 1
ATOM 1157 C CA . SER A 1 144 ? -4.090 -3.086 -21.291 1.00 97.50 144 SER A CA 1
ATOM 1158 C C . SER A 1 144 ? -4.877 -2.314 -20.228 1.00 97.50 144 SER A C 1
ATOM 1160 O O . SER A 1 144 ? -6.091 -2.489 -20.132 1.00 97.50 144 SER A O 1
ATOM 1162 N N . ARG A 1 145 ? -4.202 -1.507 -19.392 1.00 97.69 145 ARG A N 1
ATOM 1163 C CA . ARG A 1 145 ? -4.774 -0.826 -18.217 1.00 97.69 145 ARG A CA 1
ATOM 1164 C C . ARG A 1 145 ? -5.541 -1.776 -17.287 1.00 97.69 145 ARG A C 1
ATOM 1166 O O . ARG A 1 145 ? -6.543 -1.398 -16.679 1.00 97.69 145 ARG A O 1
ATOM 1173 N N . SER A 1 146 ? -5.101 -3.034 -17.183 1.00 97.38 146 SER A N 1
ATOM 1174 C CA . SER A 1 146 ? -5.860 -4.087 -16.495 1.00 97.38 146 SER A CA 1
ATOM 1175 C C . SER A 1 146 ? -6.102 -3.799 -15.010 1.00 97.38 146 SER A C 1
ATOM 1177 O O . SER A 1 146 ? -7.180 -4.105 -14.502 1.00 97.38 146 SER A O 1
ATOM 1179 N N . ALA A 1 147 ? -5.132 -3.194 -14.314 1.00 97.94 147 ALA A N 1
ATOM 1180 C CA . ALA A 1 147 ? -5.289 -2.810 -12.909 1.00 97.94 147 ALA A CA 1
ATOM 1181 C C . ALA A 1 147 ? -6.336 -1.695 -12.760 1.00 97.94 147 ALA A C 1
ATOM 1183 O O . ALA A 1 147 ? -7.275 -1.815 -11.974 1.00 97.94 147 ALA A O 1
ATOM 1184 N N . GLN A 1 148 ? -6.245 -0.659 -13.598 1.00 98.38 148 GLN A N 1
ATOM 1185 C CA . GLN A 1 148 ? -7.169 0.471 -13.588 1.00 98.38 148 GLN A CA 1
ATOM 1186 C C . GLN A 1 148 ? -8.600 0.046 -13.917 1.00 98.38 148 GLN A C 1
ATOM 1188 O O . GLN A 1 148 ? -9.535 0.476 -13.245 1.00 98.38 148 GLN A O 1
ATOM 1193 N N . LEU A 1 149 ? -8.781 -0.823 -14.916 1.00 97.81 149 LEU A N 1
ATOM 1194 C CA . LEU A 1 149 ? -10.094 -1.366 -15.267 1.00 97.81 149 LEU A CA 1
ATOM 1195 C C . LEU A 1 149 ? -10.683 -2.201 -14.123 1.00 97.81 149 LEU A C 1
ATOM 1197 O O . LEU A 1 149 ? -11.873 -2.075 -13.832 1.00 97.81 149 LEU A O 1
ATOM 1201 N N . ARG A 1 150 ? -9.865 -3.006 -13.425 1.00 97.25 150 ARG A N 1
ATOM 1202 C CA . ARG A 1 150 ? -10.332 -3.761 -12.251 1.00 97.25 150 ARG A CA 1
ATOM 1203 C C . ARG A 1 150 ? -10.755 -2.832 -11.117 1.00 97.25 150 ARG A C 1
ATOM 1205 O O . ARG A 1 150 ? -11.827 -3.034 -10.551 1.00 97.25 150 ARG A O 1
ATOM 1212 N N . TRP A 1 151 ? -9.949 -1.814 -10.820 1.00 98.06 151 TRP A N 1
ATOM 1213 C CA . TRP A 1 151 ? -10.260 -0.807 -9.804 1.00 98.06 151 TRP A CA 1
ATOM 1214 C C . TRP A 1 151 ? -11.549 -0.063 -10.132 1.00 98.06 151 TRP A C 1
ATOM 1216 O O . TRP A 1 151 ? -12.427 0.032 -9.281 1.00 98.06 151 TRP A O 1
ATOM 1226 N N . ALA A 1 152 ? -11.703 0.403 -11.372 1.00 97.19 152 ALA A N 1
ATOM 1227 C CA . ALA A 1 152 ? -12.914 1.082 -11.816 1.00 97.19 152 ALA A CA 1
ATOM 1228 C C . ALA A 1 152 ? -14.146 0.174 -11.698 1.00 97.19 152 ALA A C 1
ATOM 1230 O O . ALA A 1 152 ? -15.167 0.610 -11.173 1.00 97.19 152 ALA A O 1
ATOM 1231 N N . ARG A 1 153 ? -14.045 -1.099 -12.105 1.00 96.38 153 ARG A N 1
ATOM 1232 C CA . ARG A 1 153 ? -15.132 -2.077 -11.951 1.00 96.38 153 ARG A CA 1
ATOM 1233 C C . ARG A 1 153 ? -15.504 -2.277 -10.481 1.00 96.38 153 ARG A C 1
ATOM 1235 O O . ARG A 1 153 ? -16.669 -2.123 -10.136 1.00 96.38 153 ARG A O 1
ATOM 1242 N N . LYS A 1 154 ? -14.527 -2.566 -9.619 1.00 95.62 154 LYS A N 1
ATOM 1243 C CA . LYS A 1 154 ? -14.749 -2.801 -8.182 1.00 95.62 154 LYS A CA 1
ATOM 1244 C C . LYS A 1 154 ? -15.145 -1.562 -7.389 1.00 95.62 154 LYS A C 1
ATOM 1246 O O . LYS A 1 154 ? -15.665 -1.704 -6.293 1.00 95.62 154 LYS A O 1
ATOM 1251 N N . TYR A 1 155 ? -14.893 -0.366 -7.906 1.00 96.19 155 TYR A N 1
ATOM 1252 C CA . TYR A 1 155 ? -15.320 0.866 -7.259 1.00 96.19 155 TYR A CA 1
ATOM 1253 C C . TYR A 1 155 ? -16.703 1.306 -7.759 1.00 96.19 155 TYR A C 1
ATOM 1255 O O . TYR A 1 155 ? -17.610 1.460 -6.948 1.00 96.19 155 TYR A O 1
ATOM 1263 N N . TYR A 1 156 ? -16.926 1.382 -9.077 1.00 94.25 156 TYR A N 1
ATOM 1264 C CA . TYR A 1 156 ? -18.144 1.963 -9.669 1.00 94.25 156 TYR A CA 1
ATOM 1265 C C . TYR A 1 156 ? -19.275 0.977 -9.984 1.00 94.25 156 TYR A C 1
ATOM 1267 O O . TYR A 1 156 ? -20.429 1.392 -9.986 1.00 94.25 156 TYR A O 1
ATOM 1275 N N . LEU A 1 157 ? -18.979 -0.288 -10.302 1.00 91.06 157 LEU A N 1
ATOM 1276 C CA . LEU A 1 157 ? -20.013 -1.247 -10.712 1.00 91.06 157 LEU A CA 1
ATOM 1277 C C . LEU A 1 157 ? -20.428 -2.112 -9.539 1.00 91.06 157 LEU A C 1
ATOM 1279 O O . LEU A 1 157 ? -19.613 -2.912 -9.084 1.00 91.06 157 LEU A O 1
ATOM 1283 N N . ASP A 1 158 ? -21.661 -1.975 -9.065 1.00 66.12 158 ASP A N 1
ATOM 1284 C CA . ASP A 1 158 ? -22.182 -2.863 -8.031 1.00 66.12 158 ASP A CA 1
ATOM 1285 C C . ASP A 1 158 ? -21.983 -4.314 -8.486 1.00 66.12 158 ASP A C 1
ATOM 1287 O O . ASP A 1 158 ? -22.394 -4.696 -9.585 1.00 66.12 158 ASP A O 1
ATOM 1291 N N . VAL A 1 159 ? -21.209 -5.074 -7.717 1.00 57.22 159 VAL A N 1
ATOM 1292 C CA . VAL A 1 159 ? -20.999 -6.490 -8.004 1.00 57.22 159 VAL A CA 1
ATOM 1293 C C . VAL A 1 159 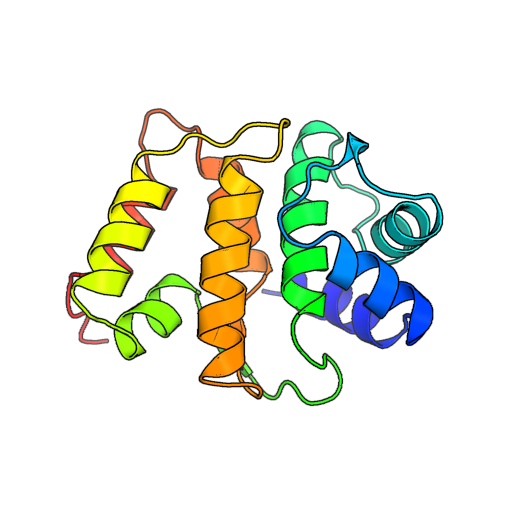? -21.776 -7.174 -6.902 1.00 57.22 159 VAL A C 1
ATOM 1295 O O . VAL A 1 159 ? -21.262 -7.306 -5.798 1.00 57.22 159 VAL A O 1
ATOM 1298 N N . GLU A 1 160 ? -23.039 -7.499 -7.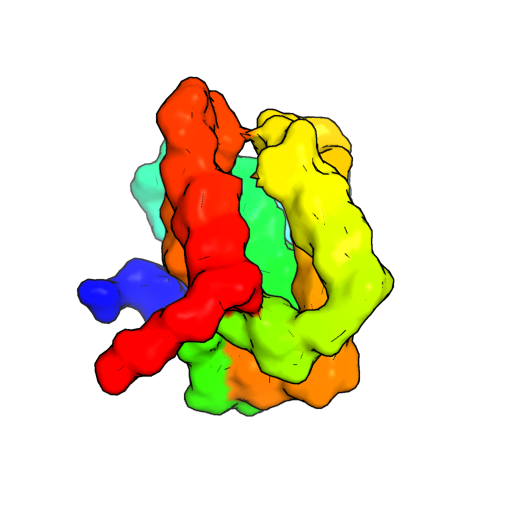178 1.00 46.59 160 GLU A N 1
ATOM 1299 C CA . GLU A 1 160 ? -23.705 -8.563 -6.431 1.00 46.59 160 GLU A CA 1
ATOM 1300 C C . GLU A 1 160 ? -22.813 -9.806 -6.588 1.00 46.59 160 GLU A C 1
ATOM 1302 O O . GLU A 1 160 ? -22.557 -10.244 -7.715 1.00 46.59 160 GLU A O 1
ATOM 1307 N N . GLU A 1 161 ? -22.234 -10.274 -5.479 1.00 43.41 161 GLU A N 1
ATOM 1308 C CA . GLU A 1 161 ? -21.587 -11.590 -5.401 1.00 43.41 161 GLU A CA 1
ATOM 1309 C C . GLU A 1 161 ? -22.633 -12.706 -5.386 1.00 43.41 161 GLU A C 1
ATOM 1311 O O . GLU A 1 161 ? -23.639 -12.571 -4.649 1.00 43.41 161 GLU A O 1
#

Radius of gyration: 14.95 Å; Cα contacts (8 Å, |Δi|>4): 186; chains: 1; bounding box: 42×31×39 Å

Mean predicted aligned error: 3.38 Å

Solvent-accessible surface area (backbone atoms only — not comparable to full-atom values): 8936 Å² total; per-residue (Å²): 143,66,70,49,60,58,37,49,53,38,56,65,71,44,53,74,65,37,42,47,42,26,28,76,45,44,26,47,27,61,88,75,51,49,73,57,26,49,52,44,48,65,69,31,52,68,95,83,65,56,76,94,45,48,56,55,53,50,41,45,54,10,45,53,37,70,41,58,72,90,62,48,79,47,68,42,57,56,39,49,62,44,38,82,57,64,43,78,72,46,50,55,52,49,52,58,48,64,74,46,59,77,52,78,81,12,65,42,37,36,54,51,32,55,52,51,52,53,49,44,72,76,35,61,42,55,43,62,32,56,52,65,51,47,55,31,61,77,34,45,73,41,92,80,34,57,36,48,53,50,39,48,43,51,42,73,46,90,72,86,127

Organism: NCBI:txid2840909

Sequence (161 aa):
MNGFKEVFERLLNLSSGERSALRHKAGRALDEADGMALQALFRVMPGSVAPADYGKWFTILTIACLWNVNEVTRFVDMPEMLRECASECMDRRIRALLDTRWDDAGYFAGKLARIAHMLRAKDQWTMPDGWLLLDDLKKWNYDSRSAQLRWARKYYLDVEE

Foldseek 3Di:
DCVVVQLLVLVVVDDPVLLVLLLVCQLAFPVPRDPSVVVSLVSRDDPPDDPVLSRVSSNLSNLCSLAPSVQADEADALLLLLLVVDDPVSVVLLVVLLPDADDNRRPSRNSVSVSSNVSCVVPRRYHYPSVNSSVLNVCCNPPVNVSSVVSCCSRPPDDPD

Nearest PDB structures (foldseek):
  4h7a-assembly1_B  TM=8.154E-01  e=2.826E-04  Thermus thermophilus HB8
  5u07-assembly1_J  TM=7.752E-01  e=2.693E-04  Thermobifida fusca YX
  2zca-assembly1_A  TM=8.170E-01  e=5.837E-04  Thermus thermophilus
  3wa8-assembly1_A  TM=7.121E-01  e=1.265E-03  Meiothermus ruber DSM 1279
  3wa8-assembly2_B  TM=7.046E-01  e=1.611E-03  Meiothermus ruber DSM 1279

pLDDT: mean 94.16, std 9.46, range [43.41, 98.5]

Secondary structure (DSSP, 8-state):
--HHHHHHHHHHTS-HHHHHHHHHTTTS-GGG--HHHHHHHHHHS-TT--GGGHHHHHHHHHHHTTS-TTT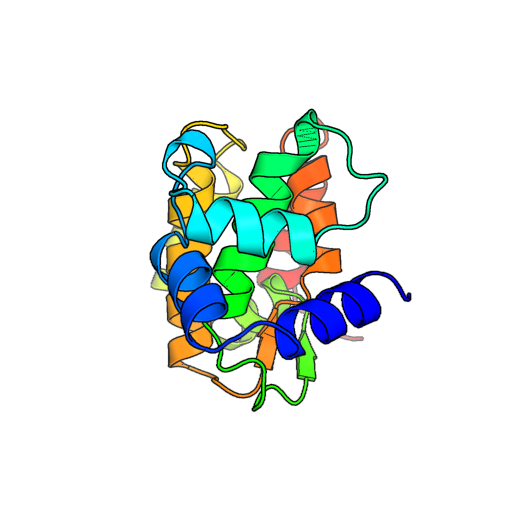--EEE-HHHHHHTT--HHHHHHHHHHHTPPP-TTSHHHHHHHHHHHHHHHH-SSEEE-HHHHHHHHHHTT-TT-HHHHHHHHHHHS----